Protein AF-A0A354W959-F1 (afdb_monomer_lite)

Secondary structure (DSSP, 8-state):
-TTSPPPP-HHHH-EEEEEE--SSGGG-EEEEEE---SSS--------

Foldseek 3Di:
DVPDDDDDDCPVPQWDWDWADPPDPVPTDIDIDHDDDDPDDDDDDDPD

pLDDT: mean 89.93, std 10.48, range [50.91, 98.19]

Structure (mmCIF, N/CA/C/O backbone):
data_AF-A0A354W959-F1
#
_entry.id   AF-A0A354W959-F1
#
loop_
_atom_site.group_PDB
_atom_site.id
_atom_site.type_symbol
_atom_site.label_atom_id
_atom_site.label_alt_id
_atom_site.label_comp_id
_atom_site.label_asym_id
_atom_site.label_entity_id
_atom_site.label_seq_id
_atom_site.pdbx_PDB_ins_code
_atom_site.Cartn_x
_atom_site.Cartn_y
_atom_site.Cartn_z
_atom_site.occupancy
_atom_site.B_iso_or_equiv
_atom_site.auth_seq_id
_atom_site.auth_comp_id
_atom_site.auth_asym_id
_atom_site.auth_atom_id
_atom_site.pdbx_PDB_model_num
ATOM 1 N N . SER A 1 1 ? 17.251 -13.735 -4.894 1.00 50.91 1 SER A N 1
ATOM 2 C CA . SER A 1 1 ? 18.143 -12.675 -5.427 1.00 50.91 1 SER A CA 1
ATOM 3 C C . SER A 1 1 ? 19.575 -13.034 -5.073 1.00 50.91 1 SER A C 1
ATOM 5 O O . SER A 1 1 ? 19.755 -13.670 -4.038 1.00 50.91 1 SER A O 1
ATOM 7 N N . PRO A 1 2 ? 20.580 -12.720 -5.911 1.00 57.88 2 PRO A N 1
ATOM 8 C CA . PRO A 1 2 ? 21.839 -13.468 -5.919 1.00 57.88 2 PRO A CA 1
ATOM 9 C C . PRO A 1 2 ? 22.623 -13.495 -4.595 1.00 57.88 2 PRO A C 1
ATOM 11 O O . PRO A 1 2 ? 23.413 -14.412 -4.431 1.00 57.88 2 PRO A O 1
ATOM 14 N N . GLU A 1 3 ? 22.381 -12.581 -3.642 1.00 69.12 3 GLU A N 1
ATOM 15 C CA . GLU A 1 3 ? 22.980 -12.599 -2.290 1.00 69.12 3 GLU A CA 1
ATOM 16 C C . GLU A 1 3 ? 22.028 -12.057 -1.186 1.00 69.12 3 GLU A C 1
ATOM 18 O O . GLU A 1 3 ? 22.466 -11.413 -0.242 1.00 69.12 3 GLU A O 1
ATOM 23 N N . GLY A 1 4 ? 20.706 -12.277 -1.284 1.00 77.06 4 GLY A N 1
ATOM 24 C CA . GLY A 1 4 ? 19.771 -11.946 -0.183 1.00 77.06 4 GLY A CA 1
ATOM 25 C C . GLY A 1 4 ? 19.104 -10.560 -0.211 1.00 77.06 4 GLY A C 1
ATOM 26 O O . GLY A 1 4 ? 18.563 -10.127 0.803 1.00 77.06 4 GLY A O 1
ATOM 27 N N . GLU A 1 5 ? 19.089 -9.867 -1.353 1.00 81.12 5 GLU A N 1
ATOM 28 C CA . GLU A 1 5 ? 18.313 -8.624 -1.508 1.00 81.12 5 GLU A CA 1
ATOM 29 C C . GLU A 1 5 ? 16.798 -8.882 -1.405 1.00 81.12 5 GLU A C 1
ATOM 31 O O . GLU A 1 5 ? 16.288 -9.854 -1.968 1.00 81.12 5 GLU A O 1
ATOM 36 N N . ALA A 1 6 ? 16.056 -7.990 -0.747 1.00 82.31 6 ALA A N 1
ATOM 37 C CA . ALA A 1 6 ? 14.596 -8.054 -0.729 1.00 82.31 6 ALA A CA 1
ATOM 38 C C . ALA A 1 6 ? 14.031 -7.889 -2.153 1.00 82.31 6 ALA A C 1
ATOM 40 O O . ALA A 1 6 ? 14.354 -6.927 -2.849 1.00 82.31 6 ALA A O 1
ATOM 41 N N . LEU A 1 7 ? 13.192 -8.832 -2.587 1.00 86.62 7 LEU A N 1
ATOM 42 C CA . LEU A 1 7 ? 12.508 -8.769 -3.879 1.00 86.62 7 LEU A CA 1
ATOM 43 C C . LEU A 1 7 ? 11.191 -8.005 -3.724 1.00 86.62 7 LEU A C 1
ATOM 45 O O . LEU A 1 7 ? 10.413 -8.296 -2.817 1.00 86.62 7 LEU A O 1
ATOM 49 N N . ARG A 1 8 ? 10.947 -7.041 -4.615 1.00 90.25 8 ARG A N 1
ATOM 50 C CA . ARG A 1 8 ? 9.670 -6.325 -4.710 1.00 90.25 8 ARG A CA 1
ATOM 51 C C . ARG A 1 8 ? 8.680 -7.138 -5.552 1.00 90.25 8 ARG A C 1
ATOM 53 O O . ARG A 1 8 ? 9.069 -7.652 -6.597 1.00 90.25 8 ARG A O 1
ATOM 60 N N . ASP A 1 9 ? 7.430 -7.228 -5.100 1.00 91.94 9 ASP A N 1
ATOM 61 C CA . ASP A 1 9 ? 6.318 -7.888 -5.797 1.00 91.94 9 ASP A CA 1
ATOM 62 C C . ASP A 1 9 ? 5.340 -6.830 -6.3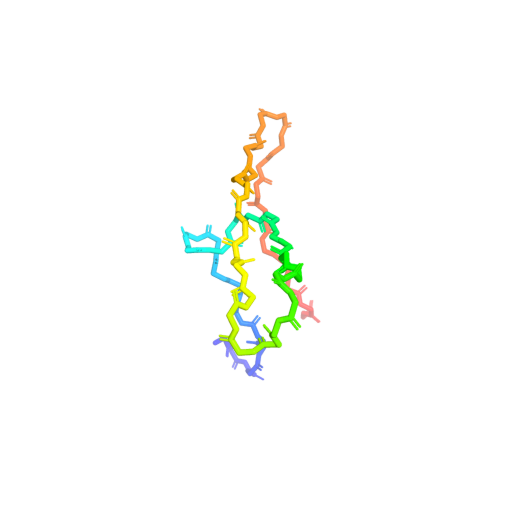28 1.00 91.94 9 ASP A C 1
ATOM 64 O O . ASP A 1 9 ? 4.420 -6.396 -5.634 1.00 91.94 9 ASP A O 1
ATOM 68 N N . ASP A 1 10 ? 5.589 -6.378 -7.555 1.00 91.56 10 ASP A N 1
ATOM 69 C CA . ASP A 1 10 ? 4.759 -5.367 -8.215 1.00 91.56 10 ASP A CA 1
ATOM 70 C C . ASP A 1 10 ? 3.431 -5.944 -8.745 1.00 91.56 10 ASP A C 1
ATOM 72 O O . ASP A 1 10 ? 2.511 -5.176 -9.002 1.00 91.56 10 ASP A O 1
ATOM 76 N N . GLU A 1 11 ? 3.297 -7.271 -8.877 1.00 90.31 11 GLU A N 1
ATOM 77 C CA . GLU A 1 11 ? 2.063 -7.913 -9.359 1.00 90.31 11 GLU A CA 1
ATOM 78 C C . GLU A 1 11 ? 0.960 -7.845 -8.299 1.00 90.31 11 GLU A C 1
ATOM 80 O O . GLU A 1 11 ? -0.188 -7.536 -8.610 1.00 90.31 11 GLU A O 1
ATOM 85 N N . ASN A 1 12 ? 1.311 -8.084 -7.032 1.00 94.19 12 ASN A N 1
ATOM 86 C CA . ASN A 1 12 ? 0.330 -8.117 -5.947 1.00 94.19 12 ASN A CA 1
ATOM 87 C C . ASN A 1 12 ? 0.290 -6.836 -5.102 1.00 94.19 12 ASN A C 1
ATOM 89 O O . ASN A 1 12 ? -0.697 -6.624 -4.394 1.00 94.19 12 ASN A O 1
ATOM 93 N N . PHE A 1 13 ? 1.339 -5.999 -5.123 1.00 94.56 13 PHE A N 1
ATOM 94 C CA . PHE A 1 13 ? 1.504 -4.888 -4.170 1.00 94.56 13 PHE A CA 1
ATOM 95 C C . PHE A 1 13 ? 1.783 -3.512 -4.800 1.00 94.56 13 PHE A C 1
ATOM 97 O O . PHE A 1 13 ? 2.250 -2.605 -4.110 1.00 94.56 13 PHE A O 1
ATOM 104 N N . ALA A 1 14 ? 1.439 -3.305 -6.074 1.00 95.69 14 ALA A N 1
ATOM 105 C CA . ALA A 1 14 ? 1.472 -1.986 -6.718 1.00 95.69 14 ALA A CA 1
ATOM 106 C C . ALA A 1 14 ? 0.252 -1.109 -6.349 1.00 95.69 14 ALA A C 1
ATOM 108 O O . ALA A 1 14 ? -0.525 -0.689 -7.204 1.00 95.69 14 ALA A O 1
ATOM 109 N N . PHE A 1 15 ? 0.068 -0.820 -5.060 1.00 96.75 15 PHE A N 1
ATOM 110 C CA . PHE A 1 15 ? -1.021 0.027 -4.565 1.00 96.75 15 PHE A CA 1
ATOM 111 C C . PHE A 1 15 ? -0.575 0.889 -3.380 1.00 96.75 15 PHE A C 1
ATOM 113 O O . PHE A 1 15 ? 0.352 0.540 -2.646 1.00 96.75 15 PHE A O 1
ATOM 120 N N . VAL A 1 16 ? -1.274 1.999 -3.150 1.00 97.25 16 VAL A N 1
ATOM 121 C CA . VAL A 1 16 ? -1.249 2.700 -1.860 1.00 97.25 16 VAL A CA 1
ATOM 122 C C . VAL A 1 16 ? -2.386 2.191 -0.990 1.00 97.25 16 VAL A C 1
ATOM 124 O O . VAL A 1 16 ? -3.424 1.757 -1.488 1.00 97.25 16 VAL A O 1
ATOM 127 N N . SER A 1 17 ? -2.194 2.203 0.325 1.00 97.62 17 SER A N 1
ATOM 128 C CA . SER A 1 17 ? -3.235 1.755 1.241 1.00 97.62 17 SER A CA 1
ATOM 129 C C . SER A 1 17 ? -3.232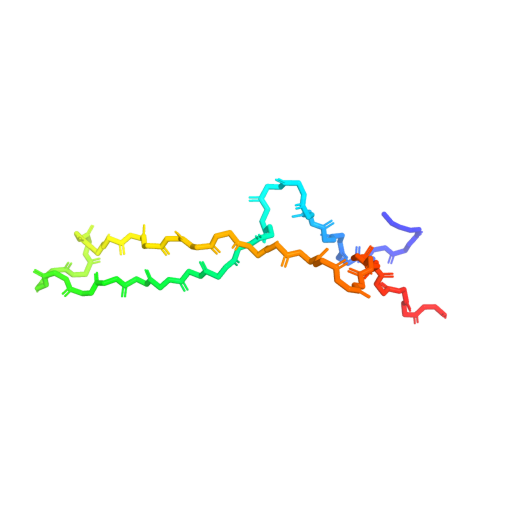 2.509 2.554 1.00 97.62 17 SER A C 1
ATOM 131 O O . SER A 1 17 ? -2.174 2.930 3.025 1.00 97.62 17 SER A O 1
ATOM 133 N N . ALA A 1 18 ? -4.404 2.599 3.171 1.00 97.75 18 ALA A N 1
ATOM 134 C CA . ALA A 1 18 ? -4.590 3.178 4.491 1.00 97.75 18 ALA A CA 1
ATOM 135 C C . ALA A 1 18 ? -5.530 2.308 5.327 1.00 97.75 18 ALA A C 1
ATOM 137 O O . ALA A 1 18 ? -6.508 1.762 4.817 1.00 97.75 18 ALA A O 1
ATOM 138 N N . TRP A 1 19 ? -5.234 2.205 6.621 1.00 97.88 19 TRP A N 1
ATOM 139 C CA . TRP A 1 19 ? -6.140 1.601 7.589 1.00 97.88 19 TRP A CA 1
ATOM 140 C C . TRP A 1 19 ? -7.070 2.674 8.148 1.00 97.88 19 TRP A C 1
ATOM 142 O O . TRP A 1 19 ? -6.619 3.614 8.802 1.00 97.88 19 TRP A O 1
ATOM 152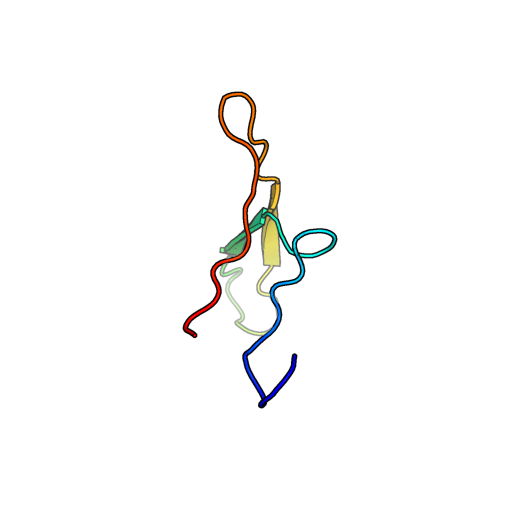 N N . GLU A 1 20 ? -8.365 2.533 7.894 1.00 98.00 20 GLU A N 1
ATOM 153 C CA . GLU A 1 20 ? -9.397 3.347 8.524 1.00 98.00 20 GLU A CA 1
ATOM 154 C C . GLU A 1 20 ? -9.634 2.856 9.952 1.00 98.00 20 GLU A C 1
ATOM 156 O O . GLU A 1 20 ? -9.891 1.673 10.188 1.00 98.00 20 GLU A O 1
ATOM 161 N N . PHE A 1 21 ? -9.577 3.778 10.911 1.00 97.38 21 PHE A N 1
ATOM 162 C CA . PHE A 1 21 ? -9.960 3.493 12.284 1.00 97.38 21 PHE A CA 1
ATOM 163 C C . PHE A 1 21 ? -11.481 3.575 12.444 1.00 97.38 21 PHE A C 1
ATOM 165 O O . PHE A 1 21 ? -12.068 4.647 12.332 1.00 97.38 21 PHE A O 1
ATOM 172 N N . THR A 1 22 ? -12.105 2.446 12.773 1.00 97.31 22 THR A N 1
ATOM 173 C CA . THR A 1 22 ? -13.566 2.288 12.887 1.00 97.31 22 THR A CA 1
ATOM 174 C C . THR A 1 22 ? -14.088 2.389 14.327 1.00 97.31 22 THR A C 1
ATOM 176 O O . THR A 1 22 ? -15.269 2.177 14.580 1.00 97.31 22 THR A O 1
ATOM 179 N N . GLY A 1 23 ? -13.222 2.728 15.291 1.00 97.00 23 GLY A N 1
ATOM 180 C CA . GLY A 1 23 ? -13.546 2.813 16.722 1.00 97.00 23 GLY A CA 1
ATOM 181 C C . GLY A 1 23 ? -12.962 1.670 17.559 1.00 97.00 23 GLY A C 1
ATOM 182 O O . GLY A 1 23 ? -12.650 1.878 18.732 1.00 97.00 23 GLY A O 1
ATOM 183 N N . VAL A 1 24 ? -12.720 0.499 16.956 1.00 96.44 24 VAL A N 1
ATOM 184 C CA . VAL A 1 24 ? -12.032 -0.642 17.583 1.00 96.44 24 VAL A CA 1
ATOM 185 C C . VAL A 1 24 ? -10.843 -1.050 16.705 1.00 96.44 24 VAL A C 1
ATOM 187 O O . VAL A 1 24 ? -11.043 -1.332 15.527 1.00 96.44 24 VAL A O 1
ATOM 190 N N . PRO A 1 25 ? -9.601 -1.132 17.229 1.00 94.50 25 PRO A N 1
ATOM 191 C CA . PRO A 1 25 ? -8.425 -1.430 16.401 1.00 94.50 25 PRO A CA 1
ATOM 192 C C . PRO A 1 25 ? -8.511 -2.744 15.611 1.00 94.50 25 PRO A C 1
ATOM 194 O O . PRO A 1 25 ? -7.988 -2.828 14.506 1.00 94.50 25 PRO A O 1
ATOM 197 N N . ALA A 1 26 ? -9.181 -3.761 16.163 1.00 96.19 26 ALA A N 1
ATOM 198 C CA . ALA A 1 26 ? -9.359 -5.060 15.511 1.00 96.19 26 ALA A CA 1
ATOM 199 C C . ALA A 1 26 ? -10.333 -5.027 14.316 1.00 96.19 26 ALA A C 1
ATOM 201 O O . ALA A 1 26 ? -10.328 -5.952 13.511 1.00 96.19 26 ALA A O 1
ATOM 202 N N . GLU A 1 27 ? -11.148 -3.977 14.196 1.00 97.06 27 GLU A N 1
ATOM 203 C CA . GLU A 1 27 ? -12.140 -3.792 13.127 1.00 97.06 27 GLU A CA 1
ATOM 204 C C . GLU A 1 27 ? -11.686 -2.755 12.089 1.00 97.06 27 GLU A C 1
ATOM 206 O O . GLU A 1 27 ? -12.496 -2.267 11.297 1.00 97.06 27 GLU A O 1
ATOM 211 N N . ALA A 1 28 ? -10.405 -2.371 12.109 1.00 97.69 28 ALA A N 1
ATOM 212 C CA . ALA A 1 28 ? -9.860 -1.435 11.139 1.00 97.69 28 ALA A CA 1
ATOM 213 C C . ALA A 1 28 ? -10.052 -1.967 9.710 1.00 97.69 28 ALA A C 1
ATOM 215 O O . ALA A 1 28 ? -9.863 -3.155 9.443 1.00 97.69 28 ALA A O 1
ATOM 216 N N . GLN A 1 29 ? -10.407 -1.080 8.784 1.00 98.12 29 GLN A N 1
ATOM 217 C CA . GLN A 1 29 ? -10.638 -1.443 7.385 1.00 98.12 29 GLN A CA 1
ATOM 218 C C . GLN A 1 29 ? -9.440 -1.044 6.529 1.00 98.12 29 GLN A C 1
ATOM 220 O O . GLN A 1 29 ? -8.940 0.073 6.647 1.00 98.12 29 GLN A O 1
ATOM 225 N N . LEU A 1 30 ? -8.973 -1.949 5.667 1.00 97.69 30 LEU A N 1
ATOM 226 C CA . LEU A 1 30 ? -7.891 -1.660 4.728 1.00 97.69 30 LEU A CA 1
ATOM 227 C C . LEU A 1 30 ? -8.462 -1.123 3.421 1.00 97.69 30 LEU A C 1
ATOM 229 O O . LEU A 1 30 ? -9.045 -1.873 2.640 1.00 97.69 30 LEU A O 1
ATOM 233 N N . HIS A 1 31 ? -8.212 0.150 3.152 1.00 98.06 31 HIS A N 1
ATOM 234 C CA . HIS A 1 31 ? -8.482 0.768 1.858 1.00 98.06 31 HIS A CA 1
ATOM 235 C C . HIS A 1 31 ? -7.257 0.636 0.965 1.00 98.06 31 HIS A C 1
ATOM 237 O O . HIS A 1 31 ? -6.142 0.864 1.433 1.00 98.06 31 HIS A O 1
ATOM 243 N N . LYS A 1 32 ? -7.453 0.276 -0.306 1.00 98.19 32 LYS A N 1
ATOM 244 C CA . LYS A 1 32 ? -6.387 0.155 -1.309 1.00 98.19 32 LYS A CA 1
ATOM 245 C C . LYS A 1 32 ? -6.753 0.938 -2.563 1.00 98.19 32 LYS A C 1
ATOM 247 O O . LYS A 1 32 ? -7.893 0.865 -3.013 1.00 98.19 32 LYS A O 1
ATOM 252 N N . GLU A 1 33 ? -5.771 1.615 -3.136 1.00 97.62 33 GLU A N 1
ATOM 253 C CA . GLU A 1 33 ? -5.875 2.315 -4.414 1.00 97.62 33 GLU A CA 1
ATOM 254 C C . GLU A 1 33 ? -4.698 1.901 -5.302 1.00 97.62 33 GLU A C 1
ATOM 256 O O . GLU A 1 33 ? -3.535 2.015 -4.908 1.00 97.62 33 GLU A O 1
ATOM 261 N N . GLU A 1 34 ? -5.009 1.360 -6.478 1.00 96.81 34 GLU A N 1
ATOM 262 C CA . GLU A 1 34 ? -4.020 0.844 -7.423 1.00 96.81 34 GLU A CA 1
ATOM 263 C C . GLU A 1 34 ? -3.181 1.974 -8.027 1.00 96.81 34 GLU A C 1
ATOM 265 O O . GLU A 1 34 ? -3.694 3.036 -8.378 1.00 96.81 34 GLU A O 1
ATOM 270 N N . LEU A 1 35 ? -1.875 1.741 -8.166 1.00 95.12 35 LEU A N 1
ATOM 271 C CA . LEU A 1 35 ? -0.973 2.690 -8.803 1.00 95.12 35 LEU A CA 1
ATOM 272 C C . LEU A 1 35 ? -0.825 2.368 -10.290 1.00 95.12 35 LEU A C 1
ATOM 274 O O . LEU A 1 35 ? -0.138 1.423 -10.671 1.00 95.12 35 LEU A O 1
ATOM 278 N N . THR A 1 36 ? -1.409 3.210 -11.139 1.00 92.94 36 THR A N 1
ATOM 279 C CA . THR A 1 36 ? -1.261 3.128 -12.596 1.00 92.94 36 THR A CA 1
ATOM 280 C C . THR A 1 36 ? -0.157 4.062 -13.088 1.00 92.94 36 THR A C 1
ATOM 282 O O . THR A 1 36 ? -0.201 5.271 -12.853 1.00 92.94 36 THR A O 1
ATOM 285 N N . PHE A 1 37 ? 0.826 3.523 -13.811 1.00 91.19 37 PHE A N 1
ATOM 286 C CA . PHE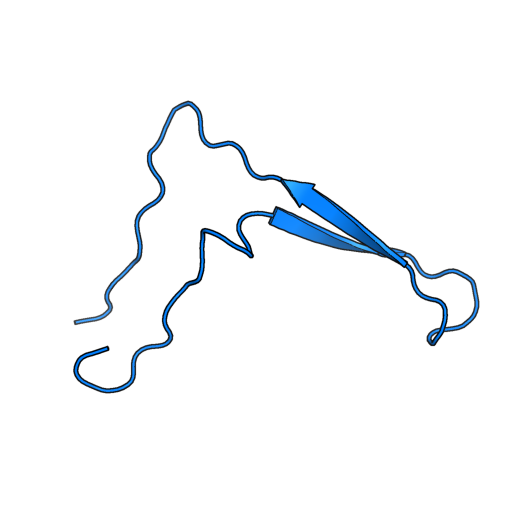 A 1 37 ? 1.962 4.293 -14.318 1.00 91.19 37 PHE A CA 1
ATOM 287 C C . PHE A 1 37 ? 1.854 4.500 -15.835 1.00 91.19 37 PHE A C 1
ATOM 289 O O . PHE A 1 37 ? 2.198 3.621 -16.618 1.00 91.19 37 PHE A O 1
ATOM 296 N N . GLU A 1 38 ? 1.377 5.673 -16.257 1.00 92.56 38 GLU A N 1
ATOM 297 C CA . GLU A 1 38 ? 1.136 5.972 -17.682 1.00 92.56 38 GLU A CA 1
ATOM 298 C C . GLU A 1 38 ? 2.387 6.464 -18.420 1.00 92.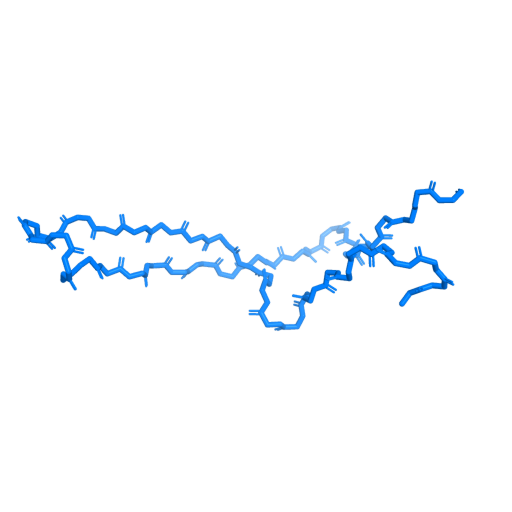56 38 GLU A C 1
ATOM 300 O O . GLU A 1 38 ? 2.623 6.130 -19.578 1.00 92.56 38 GLU A O 1
ATOM 305 N N . ASN A 1 39 ? 3.197 7.281 -17.746 1.00 93.50 39 ASN A N 1
ATOM 306 C CA . ASN A 1 39 ? 4.297 8.021 -18.373 1.00 93.50 39 ASN A CA 1
ATOM 307 C C . ASN A 1 39 ? 5.678 7.417 -18.086 1.00 93.50 39 ASN A C 1
ATOM 309 O O . ASN A 1 39 ? 6.683 7.881 -18.623 1.00 93.50 39 ASN A O 1
ATOM 313 N N . VAL A 1 40 ? 5.753 6.419 -17.203 1.00 90.31 40 VAL A N 1
ATOM 314 C CA . VAL A 1 40 ? 7.012 5.796 -16.789 1.00 90.31 40 VAL A CA 1
ATOM 315 C C . VAL A 1 40 ? 6.796 4.327 -16.459 1.00 90.31 40 VAL A C 1
ATOM 317 O O . VAL A 1 40 ? 5.856 3.971 -15.766 1.00 90.31 40 VAL A O 1
ATOM 320 N N . GLU A 1 41 ? 7.689 3.468 -16.933 1.00 89.44 41 GLU A N 1
ATOM 321 C CA . GLU A 1 41 ? 7.654 2.044 -16.611 1.00 89.44 41 GLU A CA 1
ATOM 322 C C . GLU A 1 41 ? 8.199 1.782 -15.197 1.00 89.44 41 GLU A C 1
ATOM 324 O O . GLU A 1 41 ? 9.228 2.340 -14.794 1.00 89.44 41 GLU A O 1
ATOM 329 N N . LEU A 1 42 ? 7.535 0.893 -14.454 1.00 90.00 42 LEU A N 1
ATOM 330 C CA . LEU A 1 42 ? 8.013 0.394 -13.166 1.00 90.00 42 LEU A CA 1
ATOM 331 C C . LEU A 1 42 ? 9.334 -0.364 -13.338 1.00 90.00 42 LEU A C 1
ATOM 333 O O . LEU A 1 42 ? 9.431 -1.320 -14.100 1.00 90.00 42 LEU A O 1
ATOM 337 N N . LYS A 1 43 ? 10.358 0.038 -12.580 1.00 88.56 43 LYS A N 1
ATOM 338 C CA . LYS A 1 43 ? 11.658 -0.647 -12.549 1.00 88.56 43 LYS A CA 1
ATOM 339 C C . LYS A 1 43 ? 12.053 -1.007 -11.128 1.00 88.56 43 LYS A C 1
ATOM 341 O O . LYS A 1 43 ? 11.892 -0.196 -10.212 1.00 88.56 43 LYS A O 1
ATOM 346 N N . THR A 1 44 ? 12.595 -2.207 -10.959 1.00 85.31 44 THR A N 1
ATOM 347 C CA . THR A 1 44 ? 13.175 -2.673 -9.695 1.00 85.31 44 THR A CA 1
ATOM 348 C C . THR A 1 44 ? 14.589 -2.120 -9.554 1.00 85.31 44 THR A C 1
ATOM 350 O O . THR A 1 44 ? 15.365 -2.122 -10.509 1.00 85.31 44 THR A O 1
ATOM 353 N N . ARG A 1 45 ? 14.935 -1.617 -8.366 1.00 82.25 45 ARG A N 1
ATOM 354 C CA . ARG A 1 45 ? 16.301 -1.169 -8.065 1.00 82.25 45 ARG A CA 1
ATOM 355 C C . ARG A 1 45 ? 17.140 -2.365 -7.614 1.00 82.25 45 ARG A C 1
ATOM 357 O O . ARG A 1 45 ? 16.660 -3.171 -6.827 1.00 82.25 45 ARG A O 1
ATOM 364 N N . SER A 1 46 ? 18.379 -2.448 -8.090 1.00 80.56 46 SER A N 1
ATOM 365 C CA . SER A 1 46 ? 19.408 -3.352 -7.562 1.00 80.56 46 SER A CA 1
ATOM 366 C C . SER A 1 46 ? 20.480 -2.504 -6.883 1.00 80.56 46 SER A C 1
ATOM 368 O O . SER A 1 46 ? 20.771 -1.406 -7.361 1.00 80.56 46 SER A O 1
ATOM 370 N N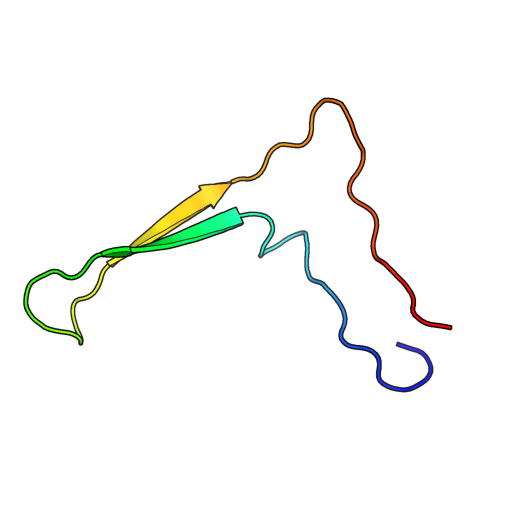 . TYR A 1 47 ? 21.011 -2.975 -5.756 1.00 75.31 47 TYR A N 1
ATOM 371 C CA . TYR A 1 47 ? 21.982 -2.235 -4.943 1.00 75.31 47 TYR A CA 1
ATOM 372 C C . TYR A 1 47 ? 23.416 -2.765 -5.109 1.00 75.31 47 TYR A C 1
ATOM 374 O O . TYR A 1 47 ? 24.281 -2.440 -4.296 1.00 75.31 47 TYR A O 1
ATOM 382 N N . LYS A 1 48 ? 23.660 -3.571 -6.151 1.00 70.88 48 LYS A N 1
ATOM 383 C CA . LYS A 1 48 ? 24.986 -4.077 -6.524 1.00 70.88 48 LYS A CA 1
ATOM 384 C C . LYS A 1 48 ? 25.802 -3.070 -7.331 1.00 70.88 48 LYS A C 1
ATOM 386 O O . LYS A 1 48 ? 25.194 -2.267 -8.075 1.00 70.88 48 LYS A O 1
#

Radius of gyration: 15.68 Å; chains: 1; bounding box: 39×22×36 Å

Sequence (48 aa):
SPEGEALRDDENFAFVSAWEFTGVPAEAQLHKEELTFENVELKTRSYK